Protein AF-A0A383CSC5-F1 (afdb_monomer_lite)

Foldseek 3Di:
DDDDDDDDDDPPPDPDPPPPPPPPPVPPCLDPDQVVDVVPPPPPPPDPFDADPVGHGDQFDWDFDDADALDNVVVDDPPDDDDDDPVRVVVSVPDDPCNACVVVVHDGDPPHDDRDIDGWDFPPPPDHGPDIDD

Organism: NCBI:txid408172

Structure (mmCIF, N/CA/C/O backbone):
data_AF-A0A383CSC5-F1
#
_entry.id   AF-A0A383CSC5-F1
#
loop_
_atom_site.group_PDB
_atom_site.id
_atom_site.type_symbol
_atom_site.label_atom_id
_atom_site.label_alt_id
_atom_site.label_comp_id
_atom_site.label_asym_id
_atom_site.label_entity_id
_atom_site.label_seq_id
_atom_site.pdbx_PDB_ins_code
_atom_site.Cartn_x
_atom_site.Cartn_y
_atom_site.Cartn_z
_atom_site.occupancy
_atom_site.B_iso_or_equiv
_atom_site.auth_seq_id
_atom_site.auth_comp_id
_atom_site.auth_asym_id
_atom_site.auth_atom_id
_atom_site.pdbx_PDB_model_num
ATOM 1 N N . MET A 1 1 ? 30.221 15.443 -83.575 1.00 38.25 1 MET A N 1
ATOM 2 C CA . MET A 1 1 ? 31.015 15.993 -82.455 1.00 38.25 1 MET A CA 1
ATOM 3 C C . MET A 1 1 ? 30.054 16.561 -81.416 1.00 38.25 1 MET A C 1
ATOM 5 O O . MET A 1 1 ? 29.367 17.522 -81.709 1.00 38.25 1 MET A O 1
ATOM 9 N N . LYS A 1 2 ? 29.955 15.849 -80.285 1.00 40.25 2 LYS A N 1
ATOM 10 C CA . LYS A 1 2 ? 29.448 16.191 -78.937 1.00 40.25 2 LYS A CA 1
ATOM 11 C C . LYS A 1 2 ? 28.420 17.334 -78.802 1.00 40.25 2 LYS A C 1
ATOM 13 O O . LYS A 1 2 ? 28.780 18.497 -78.669 1.00 40.25 2 LYS A O 1
ATOM 18 N N . THR A 1 3 ? 27.149 16.948 -78.714 1.00 39.19 3 THR A N 1
ATOM 19 C CA . THR A 1 3 ? 26.046 17.714 -78.118 1.00 39.19 3 THR A CA 1
ATOM 20 C C . THR A 1 3 ? 26.295 17.900 -76.614 1.00 39.19 3 THR A C 1
ATOM 22 O O . THR A 1 3 ? 26.386 16.920 -75.876 1.00 39.19 3 THR A O 1
ATOM 25 N N . LEU A 1 4 ? 26.426 19.148 -76.154 1.00 47.19 4 LEU A N 1
ATOM 26 C CA . LEU A 1 4 ? 26.447 19.497 -74.730 1.00 47.19 4 LEU A CA 1
ATOM 27 C C . LEU A 1 4 ? 25.003 19.574 -74.215 1.00 47.19 4 LEU A C 1
ATOM 29 O O . LEU A 1 4 ? 24.256 20.476 -74.587 1.00 47.19 4 LEU A O 1
ATOM 33 N N . LEU A 1 5 ? 24.619 18.636 -73.353 1.00 45.38 5 LEU A N 1
ATOM 34 C CA . LEU A 1 5 ? 23.411 18.729 -72.536 1.00 45.38 5 LEU A CA 1
ATOM 35 C C . LEU A 1 5 ? 23.754 19.481 -71.244 1.00 45.38 5 LEU A C 1
ATOM 37 O O . LEU A 1 5 ? 24.421 18.939 -70.364 1.00 45.38 5 LEU A O 1
ATOM 41 N N . CYS A 1 6 ? 23.302 20.730 -71.133 1.00 43.78 6 CYS A N 1
ATOM 42 C CA . CYS A 1 6 ? 23.275 21.461 -69.868 1.00 43.78 6 CYS A CA 1
ATOM 43 C C . CYS A 1 6 ? 22.152 20.895 -68.990 1.00 43.78 6 CYS A C 1
ATOM 45 O O . CYS A 1 6 ? 20.984 21.221 -69.189 1.00 43.78 6 CYS A O 1
ATOM 47 N N . PHE A 1 7 ? 22.494 20.059 -68.012 1.00 45.16 7 PHE A N 1
ATOM 48 C CA . PHE A 1 7 ? 21.591 19.739 -66.909 1.00 45.16 7 PHE A CA 1
ATOM 49 C C . PHE A 1 7 ? 21.763 20.797 -65.814 1.00 45.16 7 PHE A C 1
ATOM 51 O O . PHE A 1 7 ? 22.713 20.748 -65.037 1.00 45.16 7 PHE A O 1
ATOM 58 N N . SER A 1 8 ? 20.845 21.764 -65.752 1.00 46.84 8 SER A N 1
ATOM 59 C CA . SER A 1 8 ? 20.673 22.584 -64.549 1.00 46.84 8 SER A CA 1
ATOM 60 C C . SER A 1 8 ? 20.133 21.697 -63.431 1.00 46.84 8 SER A C 1
ATOM 62 O O . SER A 1 8 ? 19.005 21.211 -63.508 1.00 46.84 8 SER A O 1
ATOM 64 N N . ALA A 1 9 ? 20.932 21.484 -62.389 1.00 50.50 9 ALA A N 1
ATOM 65 C CA . ALA A 1 9 ? 20.475 20.857 -61.159 1.00 50.50 9 ALA A CA 1
ATOM 66 C C . ALA A 1 9 ? 19.574 21.844 -60.401 1.00 50.50 9 ALA A C 1
ATOM 68 O O . ALA A 1 9 ? 20.049 22.787 -59.770 1.00 50.50 9 ALA A O 1
ATOM 69 N N . VAL A 1 10 ? 18.259 21.641 -60.479 1.00 49.78 10 VAL A N 1
ATOM 70 C CA . VAL A 1 10 ? 17.303 22.305 -59.589 1.00 49.78 10 VAL A CA 1
ATOM 71 C C . VAL A 1 10 ? 17.404 21.612 -58.231 1.00 49.78 10 VAL A C 1
ATOM 73 O O . VAL A 1 10 ? 16.925 20.492 -58.063 1.00 49.78 10 VAL A O 1
ATOM 76 N N . ILE A 1 11 ? 18.054 22.255 -57.261 1.00 56.78 11 ILE A N 1
ATOM 77 C CA . ILE A 1 11 ? 18.030 21.804 -55.867 1.00 56.78 11 ILE A CA 1
ATOM 78 C C . ILE A 1 11 ? 16.676 22.222 -55.291 1.00 56.78 11 ILE A C 1
ATOM 80 O O . ILE A 1 11 ? 16.472 23.378 -54.924 1.00 56.78 11 ILE A O 1
ATOM 84 N N . LEU A 1 12 ? 15.732 21.282 -55.241 1.00 47.53 12 LEU A N 1
ATOM 85 C CA . LEU A 1 12 ? 14.499 21.451 -54.479 1.00 47.53 12 LEU A CA 1
ATOM 86 C C . LEU A 1 12 ? 14.854 21.375 -52.986 1.00 47.53 12 LEU A C 1
ATOM 88 O O . LEU A 1 12 ? 15.047 20.292 -52.436 1.00 47.53 12 LEU A O 1
ATOM 92 N N . VAL A 1 13 ? 14.948 22.527 -52.322 1.00 57.94 13 VAL A N 1
ATOM 93 C CA . VAL A 1 13 ? 14.954 22.587 -50.855 1.00 57.94 13 VAL A CA 1
ATOM 94 C C . VAL A 1 13 ? 13.520 22.330 -50.396 1.00 57.94 13 VAL A C 1
ATOM 96 O O . VAL A 1 13 ? 12.706 23.243 -50.273 1.00 57.94 13 VAL A O 1
ATOM 99 N N . GLY A 1 14 ? 13.179 21.053 -50.235 1.00 50.38 14 GLY A N 1
ATOM 100 C CA . GLY A 1 14 ? 11.906 20.636 -49.665 1.00 50.38 14 GLY A CA 1
ATOM 101 C C . GLY A 1 14 ? 11.879 20.945 -48.172 1.00 50.38 14 GLY A C 1
ATOM 102 O O . GLY A 1 14 ? 12.646 20.367 -47.406 1.00 50.38 14 GLY A O 1
ATOM 103 N N . ASN A 1 15 ? 10.981 21.838 -47.758 1.00 57.00 15 ASN A N 1
ATOM 104 C CA . ASN A 1 15 ? 10.563 21.956 -46.365 1.00 57.00 15 ASN A CA 1
ATOM 105 C C . ASN A 1 15 ? 9.767 20.693 -46.017 1.00 57.00 15 ASN A C 1
ATOM 107 O O . ASN A 1 15 ? 8.555 20.639 -46.215 1.00 57.00 15 ASN A O 1
ATOM 111 N N . PHE A 1 16 ? 10.454 19.655 -45.549 1.00 53.56 16 PHE A N 1
ATOM 112 C CA . PHE A 1 16 ? 9.792 18.545 -44.882 1.00 53.56 16 PHE A CA 1
ATOM 113 C C . PHE A 1 16 ? 9.435 19.023 -43.473 1.00 53.56 16 PHE A C 1
ATOM 115 O O . PHE A 1 16 ? 10.353 19.243 -42.678 1.00 53.56 16 PHE A O 1
ATOM 122 N N . PRO A 1 17 ? 8.149 19.219 -43.122 1.00 50.03 17 PRO A N 1
ATOM 123 C CA . PRO A 1 17 ? 7.792 19.289 -41.718 1.00 50.03 17 PRO A CA 1
ATOM 124 C C . PRO A 1 17 ? 8.282 17.996 -41.070 1.00 50.03 17 PRO A C 1
ATOM 126 O O . PRO A 1 17 ? 7.864 16.900 -41.446 1.00 50.03 17 PRO A O 1
ATOM 129 N N . LEU A 1 18 ? 9.211 18.136 -40.127 1.00 49.12 18 LEU A N 1
ATOM 130 C CA . LEU A 1 18 ? 9.611 17.068 -39.230 1.00 49.12 18 LEU A CA 1
ATOM 131 C C . LEU A 1 18 ? 8.369 16.740 -38.393 1.00 49.12 18 LEU A C 1
ATOM 133 O O . LEU A 1 18 ? 8.138 17.330 -37.340 1.00 49.12 18 LEU A O 1
ATOM 137 N N . GLN A 1 19 ? 7.502 15.866 -38.902 1.00 49.44 19 GLN A N 1
ATOM 138 C CA . GLN A 1 19 ? 6.464 15.279 -38.079 1.00 49.44 19 GLN A CA 1
ATOM 139 C C . GLN A 1 19 ? 7.197 14.412 -37.063 1.00 49.44 19 GLN A C 1
ATOM 141 O O . GLN A 1 19 ? 7.669 13.321 -37.378 1.00 49.44 19 GLN A O 1
ATOM 146 N N . ALA A 1 20 ? 7.337 14.935 -35.846 1.00 42.88 20 ALA A N 1
ATOM 147 C CA . ALA A 1 20 ? 7.564 14.110 -34.680 1.00 42.88 20 ALA A CA 1
ATOM 148 C C . ALA A 1 20 ? 6.361 13.168 -34.601 1.00 42.88 20 ALA A C 1
ATOM 150 O O . ALA A 1 20 ? 5.289 13.537 -34.126 1.00 42.88 20 ALA A O 1
ATOM 151 N N . GLN A 1 21 ? 6.506 11.982 -35.183 1.00 44.81 21 GLN A N 1
ATOM 152 C CA . GLN A 1 21 ? 5.529 10.929 -35.031 1.00 44.81 21 GLN A CA 1
ATOM 153 C C . GLN A 1 21 ? 5.672 10.463 -33.587 1.00 44.81 21 GLN A C 1
ATOM 155 O O . GLN A 1 21 ? 6.566 9.687 -33.248 1.00 44.81 21 GLN A O 1
ATOM 160 N N . GLU A 1 22 ? 4.838 11.023 -32.715 1.00 44.62 22 GLU A N 1
ATOM 161 C CA . GLU A 1 22 ? 4.632 10.486 -31.385 1.00 44.62 22 GLU A CA 1
ATOM 162 C C . GLU A 1 22 ? 4.126 9.064 -31.617 1.00 44.62 22 GLU A C 1
ATOM 164 O O . GLU A 1 22 ? 2.995 8.847 -32.058 1.00 44.62 22 GLU A O 1
ATOM 169 N N . ASN A 1 23 ? 5.015 8.086 -31.439 1.00 43.53 23 ASN A N 1
ATOM 170 C CA . ASN A 1 23 ? 4.651 6.685 -31.457 1.00 43.53 23 ASN A CA 1
ATOM 171 C C . ASN A 1 23 ? 3.854 6.446 -30.176 1.00 43.53 23 ASN A C 1
ATOM 173 O O . ASN A 1 23 ? 4.352 5.882 -29.202 1.00 43.53 23 ASN A O 1
ATOM 177 N N . SER A 1 24 ? 2.616 6.933 -30.170 1.00 46.75 24 SER A N 1
ATOM 178 C CA . SER A 1 24 ? 1.568 6.458 -29.297 1.00 46.75 24 SER A CA 1
ATOM 179 C C . SER A 1 24 ? 1.297 5.027 -29.741 1.00 46.75 24 SER A C 1
ATOM 181 O O . SER A 1 24 ? 0.319 4.710 -30.410 1.00 46.75 24 SER A O 1
ATOM 183 N N . LEU A 1 25 ? 2.207 4.124 -29.350 1.00 37.91 25 LEU A N 1
ATOM 184 C CA . LEU A 1 25 ? 1.793 2.790 -28.961 1.00 37.91 25 LEU A CA 1
ATOM 185 C C . LEU A 1 25 ? 0.521 3.024 -28.167 1.00 37.91 25 LEU A C 1
ATOM 187 O O . LEU A 1 25 ? 0.550 3.761 -27.177 1.00 37.91 25 LEU A O 1
ATOM 191 N N . SER A 1 26 ? -0.592 2.500 -28.669 1.00 42.31 26 SER A N 1
ATOM 192 C CA . SER A 1 26 ? -1.836 2.431 -27.932 1.00 42.31 26 SER A CA 1
ATOM 193 C C . SER A 1 26 ? -1.519 1.620 -26.687 1.00 42.31 26 SER A C 1
ATOM 195 O O . SER A 1 26 ? -1.647 0.396 -26.680 1.00 42.31 26 SER A O 1
ATOM 197 N N . LEU A 1 27 ? -0.990 2.289 -25.660 1.00 39.22 27 LEU A N 1
ATOM 198 C CA . LEU A 1 27 ? -0.903 1.746 -24.331 1.00 39.22 27 LEU A CA 1
ATOM 199 C C . LEU A 1 27 ? -2.352 1.373 -24.059 1.00 39.22 27 LEU A C 1
ATOM 201 O O . LEU A 1 27 ? -3.201 2.274 -24.117 1.00 39.22 27 LEU A O 1
ATOM 205 N N . PRO A 1 28 ? -2.673 0.077 -23.874 1.00 39.59 28 PRO A N 1
ATOM 206 C CA . PRO A 1 28 ? -4.008 -0.271 -23.431 1.00 39.59 28 PRO A CA 1
ATOM 207 C C . PRO A 1 28 ? -4.248 0.634 -22.241 1.00 39.59 28 PRO A C 1
ATOM 209 O O . PRO A 1 28 ? -3.346 0.768 -21.406 1.00 39.59 28 PRO A O 1
ATOM 212 N N . ALA A 1 29 ? -5.368 1.360 -22.256 1.00 40.91 29 ALA A N 1
ATOM 213 C CA . ALA A 1 29 ? -5.738 2.234 -21.165 1.00 40.91 29 ALA A CA 1
ATOM 214 C C . ALA A 1 29 ? -5.510 1.420 -19.892 1.00 40.91 29 ALA A C 1
ATOM 216 O O . ALA A 1 29 ? -6.253 0.478 -19.624 1.00 40.91 29 ALA A O 1
ATOM 217 N N . ARG A 1 30 ? -4.410 1.692 -19.170 1.00 44.88 30 ARG A N 1
ATOM 218 C CA . ARG A 1 30 ? -4.121 1.078 -17.874 1.00 44.88 30 ARG A CA 1
ATOM 219 C C . ARG A 1 30 ? -5.084 1.798 -16.951 1.00 44.88 30 ARG A C 1
ATOM 221 O O . ARG A 1 30 ? -4.741 2.770 -16.285 1.00 44.88 30 ARG A O 1
ATOM 228 N N . ALA A 1 31 ? -6.345 1.416 -17.113 1.00 36.88 31 ALA A N 1
ATOM 229 C CA . ALA A 1 31 ? -7.494 1.996 -16.489 1.00 36.88 31 ALA A CA 1
ATOM 230 C C . ALA A 1 31 ? -7.315 1.725 -15.006 1.00 36.88 31 ALA A C 1
ATOM 232 O O . ALA A 1 31 ? -7.277 0.575 -14.569 1.00 36.88 31 ALA A O 1
ATOM 233 N N . GLY A 1 32 ? -7.143 2.809 -14.253 1.00 38.81 32 GLY A N 1
ATOM 234 C CA . GLY A 1 32 ? -7.346 2.806 -12.819 1.00 38.81 32 GLY A CA 1
ATOM 235 C C . GLY A 1 32 ? -8.795 2.423 -12.558 1.00 38.81 32 GLY A C 1
ATOM 236 O O . GLY A 1 32 ? -9.677 3.275 -12.548 1.00 38.81 32 GLY A O 1
ATOM 237 N N . GLY A 1 33 ? -9.031 1.124 -12.421 1.00 34.53 33 GLY A N 1
ATOM 238 C CA . GLY A 1 33 ? -10.239 0.558 -11.853 1.00 34.53 33 GLY A CA 1
ATOM 239 C C . GLY A 1 33 ? -10.027 0.322 -10.362 1.00 34.53 33 GLY A C 1
ATOM 240 O O . GLY A 1 33 ? -8.942 -0.058 -9.920 1.00 34.53 33 GLY A O 1
ATOM 241 N N . THR A 1 34 ? -11.057 0.578 -9.569 1.00 37.66 34 THR A N 1
ATOM 242 C CA . THR A 1 34 ? -11.110 0.262 -8.141 1.00 37.66 34 THR A CA 1
ATOM 243 C C . THR A 1 34 ? -11.118 -1.259 -7.946 1.00 37.66 34 THR A C 1
ATOM 245 O O . THR A 1 34 ? -12.158 -1.892 -8.083 1.00 37.66 34 THR A O 1
ATOM 248 N N . LEU A 1 35 ? -9.966 -1.851 -7.618 1.00 47.00 35 LEU A N 1
ATOM 249 C CA . LEU A 1 35 ? -9.799 -3.307 -7.437 1.00 47.00 35 LEU A CA 1
ATOM 250 C C . LEU A 1 35 ? -10.329 -3.860 -6.102 1.00 47.00 35 LEU A C 1
ATOM 252 O O . LEU A 1 35 ? -10.150 -5.037 -5.807 1.00 47.00 35 LEU A O 1
ATOM 256 N N . SER A 1 36 ? -10.987 -3.046 -5.276 1.00 43.81 36 SER A N 1
ATOM 257 C CA . SER A 1 36 ? -11.771 -3.572 -4.150 1.00 43.81 36 SER A CA 1
ATOM 258 C C . SER A 1 36 ? -13.084 -4.223 -4.602 1.00 43.81 36 SER A C 1
ATOM 260 O O . SER A 1 36 ? -13.768 -4.825 -3.780 1.00 43.81 36 SER A O 1
ATOM 262 N N . ASP A 1 37 ? -13.432 -4.109 -5.888 1.00 38.94 37 ASP A N 1
ATOM 263 C CA . ASP A 1 37 ? -14.495 -4.891 -6.506 1.00 38.94 37 ASP A CA 1
ATOM 264 C C . ASP A 1 37 ? -13.880 -6.094 -7.253 1.00 38.94 37 ASP A C 1
ATOM 266 O O . ASP A 1 37 ? -13.164 -5.890 -8.239 1.00 38.94 37 ASP A O 1
ATOM 270 N N . PRO A 1 38 ? -14.136 -7.346 -6.828 1.00 44.41 38 PRO A N 1
ATOM 271 C CA . PRO A 1 38 ? -13.700 -8.536 -7.559 1.00 44.41 38 PRO A CA 1
ATOM 272 C C . PRO A 1 38 ? -14.287 -8.626 -8.981 1.00 44.41 38 PRO A C 1
ATOM 274 O O . PRO A 1 38 ? -13.832 -9.456 -9.763 1.00 44.41 38 PRO A O 1
ATOM 277 N N . ALA A 1 39 ? -15.260 -7.782 -9.346 1.00 40.72 39 ALA A N 1
ATOM 278 C CA . ALA A 1 39 ? -15.756 -7.653 -10.716 1.00 40.72 39 ALA A CA 1
ATOM 279 C C . ALA A 1 39 ? -14.823 -6.854 -11.644 1.00 40.72 39 ALA A C 1
ATOM 281 O O . ALA A 1 39 ? -14.970 -6.936 -12.862 1.00 40.72 39 ALA A O 1
ATOM 282 N N . VAL A 1 40 ? -13.842 -6.115 -11.110 1.00 45.25 40 VAL A N 1
ATOM 283 C CA . VAL A 1 40 ? -12.806 -5.439 -11.909 1.00 45.25 40 VAL A CA 1
ATOM 284 C C . VAL A 1 40 ? -11.543 -6.296 -11.929 1.00 45.25 40 VAL A C 1
ATOM 286 O O . VAL A 1 40 ? -10.435 -5.833 -11.689 1.00 45.25 40 VAL A O 1
ATOM 289 N N . VAL A 1 41 ? -11.677 -7.580 -12.252 1.00 46.72 41 VAL A N 1
ATOM 290 C CA . VAL A 1 41 ? -10.557 -8.268 -12.895 1.00 46.72 41 VAL A CA 1
ATOM 291 C C . VAL A 1 41 ? -10.465 -7.628 -14.270 1.00 46.72 41 VAL A C 1
ATOM 293 O O . VAL A 1 41 ? -11.258 -7.92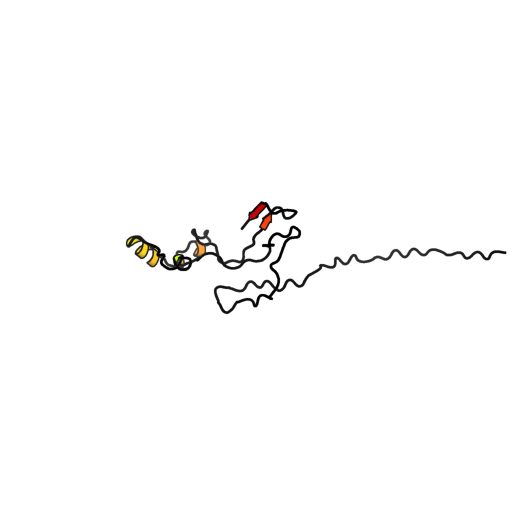3 -15.159 1.00 46.72 41 VAL A O 1
ATOM 296 N N . VAL A 1 42 ? -9.552 -6.667 -14.424 1.00 54.25 42 VAL A N 1
ATOM 297 C CA . VAL A 1 42 ? -9.114 -6.256 -15.759 1.00 54.25 42 VAL A CA 1
ATOM 298 C C . VAL A 1 42 ? -8.737 -7.556 -16.452 1.00 54.25 42 VAL A C 1
ATOM 300 O O . VAL A 1 42 ? -7.897 -8.282 -15.923 1.00 54.25 42 VAL A O 1
ATOM 303 N N . ASP A 1 43 ? -9.417 -7.881 -17.549 1.00 54.09 43 ASP A N 1
ATOM 304 C CA . ASP A 1 43 ? -9.129 -9.060 -18.358 1.00 54.09 43 ASP A CA 1
ATOM 305 C C . ASP A 1 43 ? -7.725 -8.848 -18.934 1.00 54.09 43 ASP A C 1
ATOM 307 O O . ASP A 1 43 ? -7.526 -8.185 -19.957 1.00 54.09 43 ASP A O 1
ATOM 311 N N . LEU A 1 44 ? -6.717 -9.219 -18.140 1.00 60.59 44 LEU A N 1
ATOM 312 C CA . LEU A 1 44 ? -5.328 -8.994 -18.478 1.00 60.59 44 LEU A CA 1
ATOM 313 C C . LEU A 1 44 ? -5.054 -9.924 -19.657 1.00 60.59 44 LEU A C 1
ATOM 315 O O . LEU A 1 44 ? -5.246 -11.133 -19.515 1.00 60.59 44 LEU A O 1
ATOM 319 N N . PRO A 1 45 ? -4.629 -9.393 -20.816 1.00 67.38 45 PRO A N 1
ATOM 320 C CA . PRO A 1 45 ? -4.281 -10.248 -21.934 1.00 67.38 45 PRO A CA 1
ATOM 321 C C . PRO A 1 45 ? -3.219 -11.245 -21.470 1.00 67.38 45 PRO A C 1
ATOM 323 O O . PRO A 1 45 ? -2.301 -10.861 -20.738 1.00 67.38 45 PRO A O 1
ATOM 326 N N . ASP A 1 46 ? -3.349 -12.504 -21.895 1.00 80.00 46 ASP A N 1
ATOM 327 C CA . ASP A 1 46 ? -2.350 -13.547 -21.652 1.00 80.00 46 ASP A CA 1
ATOM 328 C C . ASP A 1 46 ? -1.076 -13.209 -22.437 1.00 80.00 46 ASP A C 1
ATOM 330 O O . ASP A 1 46 ? -0.853 -13.618 -23.578 1.00 80.00 46 ASP A O 1
ATOM 334 N N . ALA A 1 47 ? -0.297 -12.310 -21.850 1.00 77.62 47 ALA A N 1
ATOM 335 C CA . ALA A 1 47 ? 0.888 -11.709 -22.412 1.00 77.62 47 ALA A CA 1
ATOM 336 C C . ALA A 1 47 ? 2.075 -12.010 -21.495 1.00 77.62 47 ALA A C 1
ATOM 338 O O . ALA A 1 47 ? 1.936 -12.040 -20.266 1.00 77.62 47 ALA A O 1
ATOM 339 N N . PRO A 1 48 ? 3.277 -12.196 -22.064 1.00 84.94 48 PRO A N 1
ATOM 340 C CA . PRO A 1 48 ? 4.467 -12.395 -21.259 1.00 84.94 48 PRO A CA 1
ATOM 341 C C . PRO A 1 48 ? 4.699 -11.189 -20.342 1.00 84.94 48 PRO A C 1
ATOM 343 O O . PRO A 1 48 ? 4.476 -10.040 -20.729 1.00 84.94 48 PRO A O 1
ATOM 346 N N . THR A 1 49 ? 5.196 -11.450 -19.130 1.00 85.12 49 THR A N 1
ATOM 347 C CA . THR A 1 49 ? 5.550 -10.396 -18.172 1.00 85.12 49 THR A CA 1
ATOM 348 C C . THR A 1 49 ? 6.468 -9.359 -18.830 1.00 85.12 49 THR A C 1
ATOM 350 O O . THR A 1 49 ? 7.516 -9.753 -19.356 1.00 85.12 49 THR A O 1
ATOM 353 N N . PRO A 1 50 ? 6.143 -8.054 -18.764 1.00 86.44 50 PRO A N 1
ATOM 354 C CA . PRO A 1 50 ? 7.001 -6.999 -19.289 1.00 86.44 50 PRO A CA 1
ATOM 355 C C . PRO A 1 50 ? 8.426 -7.076 -18.727 1.00 86.44 50 PRO A C 1
ATOM 357 O O . PRO A 1 50 ? 8.637 -7.299 -17.529 1.00 86.44 50 PRO A O 1
ATOM 360 N N . ARG A 1 51 ? 9.422 -6.907 -19.601 1.00 87.31 51 ARG A N 1
ATOM 361 C CA . ARG A 1 51 ? 10.848 -6.928 -19.252 1.00 87.31 51 ARG A CA 1
ATOM 362 C C . ARG A 1 51 ? 11.547 -5.681 -19.778 1.00 87.31 51 ARG A C 1
ATOM 364 O O . ARG A 1 51 ? 11.258 -5.215 -20.878 1.00 87.31 51 ARG A O 1
ATOM 371 N N . LEU A 1 52 ? 12.527 -5.202 -19.019 1.00 84.12 52 LEU A N 1
ATOM 372 C CA . LEU A 1 52 ? 13.476 -4.185 -19.462 1.00 84.12 52 LEU A CA 1
ATOM 373 C C . LEU A 1 52 ? 14.459 -4.774 -20.489 1.00 84.12 52 LEU A C 1
ATOM 375 O O . LEU A 1 52 ? 14.618 -5.990 -20.602 1.00 84.12 52 LEU A O 1
ATOM 379 N N . ARG A 1 53 ? 15.197 -3.907 -21.197 1.00 85.25 53 ARG A N 1
ATOM 380 C CA . ARG A 1 53 ? 16.225 -4.312 -22.185 1.00 85.25 53 ARG A CA 1
ATOM 381 C C . ARG A 1 53 ? 17.296 -5.254 -21.625 1.00 85.25 53 ARG A C 1
ATOM 383 O O . ARG A 1 53 ? 17.851 -6.059 -22.361 1.00 85.25 53 ARG A O 1
ATOM 390 N N . ASN A 1 54 ? 17.5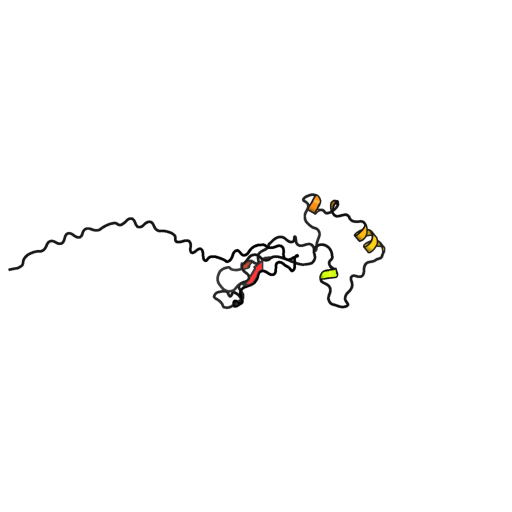88 -5.149 -20.334 1.00 84.12 54 ASN A N 1
ATOM 391 C CA . ASN A 1 54 ? 18.553 -5.996 -19.629 1.00 84.12 54 ASN A CA 1
ATOM 392 C C . ASN A 1 54 ? 17.959 -7.356 -19.181 1.00 84.12 54 ASN A C 1
ATOM 394 O O . ASN A 1 54 ? 18.635 -8.121 -18.499 1.00 84.12 54 ASN A O 1
ATOM 398 N N . GLY A 1 55 ? 16.696 -7.640 -19.516 1.00 87.94 55 GLY A N 1
ATOM 399 C CA . GLY A 1 55 ? 15.988 -8.875 -19.183 1.00 87.94 55 GLY A CA 1
ATOM 400 C C . GLY A 1 55 ? 15.343 -8.917 -17.794 1.00 87.94 55 GLY A C 1
ATOM 401 O O . GLY A 1 55 ? 14.641 -9.888 -17.494 1.00 87.94 55 GLY A O 1
ATOM 402 N N . THR A 1 56 ? 15.523 -7.904 -16.938 1.00 86.56 56 THR A N 1
ATOM 403 C CA . THR A 1 56 ? 14.856 -7.856 -15.624 1.00 86.56 56 THR A CA 1
ATOM 404 C C . THR A 1 56 ? 13.376 -7.495 -15.767 1.00 86.56 56 THR A C 1
ATOM 406 O O . TH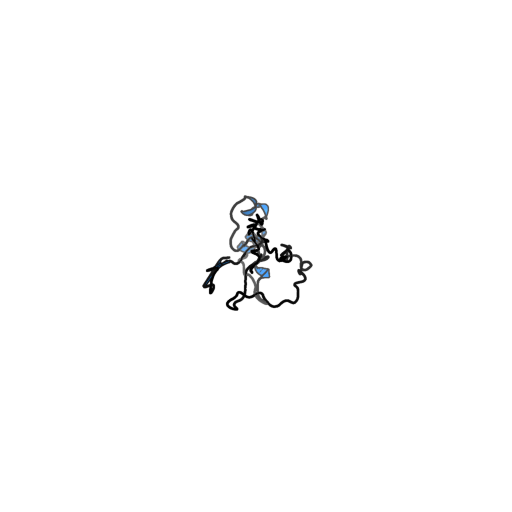R A 1 56 ? 13.006 -6.872 -16.763 1.00 86.56 56 THR A O 1
ATOM 409 N N . PRO A 1 57 ? 12.514 -7.842 -14.794 1.00 88.62 57 PRO A N 1
ATOM 410 C CA . PRO A 1 57 ? 11.128 -7.379 -14.776 1.00 88.62 57 PRO A CA 1
ATOM 411 C C . PRO A 1 57 ? 11.019 -5.856 -14.916 1.00 88.62 57 PRO A C 1
ATOM 413 O O . PRO A 1 57 ? 11.769 -5.114 -14.271 1.00 88.62 57 PRO A O 1
ATOM 416 N N . ASP A 1 58 ? 10.099 -5.418 -15.770 1.00 87.31 58 ASP A N 1
ATOM 417 C CA . ASP A 1 58 ? 9.697 -4.020 -15.888 1.00 87.31 58 ASP A CA 1
ATOM 418 C C . ASP A 1 58 ? 8.499 -3.776 -14.962 1.00 87.31 58 ASP A C 1
ATOM 420 O O . ASP A 1 58 ? 7.413 -4.323 -15.159 1.00 87.31 58 ASP A O 1
ATOM 424 N N . LEU A 1 59 ? 8.733 -2.990 -13.915 1.00 87.88 59 LEU A N 1
ATOM 425 C CA . LEU A 1 59 ? 7.746 -2.615 -12.903 1.00 87.88 59 LEU A CA 1
ATOM 426 C C . LEU A 1 59 ? 7.095 -1.263 -13.215 1.00 87.88 59 LEU A C 1
ATOM 428 O O . LEU A 1 59 ? 6.333 -0.739 -12.398 1.00 87.88 59 LEU A O 1
ATOM 432 N N . SER A 1 60 ? 7.383 -0.682 -14.381 1.00 82.88 60 SER A N 1
ATOM 433 C CA . SER A 1 60 ? 6.748 0.548 -14.821 1.00 82.88 60 SER A CA 1
ATOM 434 C C . SER A 1 60 ? 5.246 0.354 -15.026 1.00 82.88 60 SER A C 1
ATOM 436 O O . SER A 1 60 ? 4.741 -0.697 -15.444 1.00 82.88 60 SER A O 1
ATOM 438 N N . GLY A 1 61 ? 4.497 1.409 -14.725 1.00 80.88 61 GLY A N 1
ATOM 439 C CA . GLY A 1 61 ? 3.048 1.392 -14.810 1.00 80.88 61 GLY A CA 1
ATOM 440 C C . GLY A 1 61 ? 2.382 2.046 -13.625 1.00 80.88 61 GLY A C 1
ATOM 441 O O . GLY A 1 61 ? 3.034 2.524 -12.700 1.00 80.88 61 GLY A O 1
ATOM 442 N N . LEU A 1 62 ? 1.057 2.066 -13.704 1.00 81.69 62 LEU A N 1
ATOM 443 C CA . LEU A 1 62 ? 0.196 2.455 -12.608 1.00 81.69 62 LEU A CA 1
ATOM 444 C C . LEU A 1 62 ? -0.142 1.206 -11.797 1.00 81.69 62 LEU A C 1
ATOM 446 O O . LEU A 1 62 ? -0.703 0.255 -12.342 1.00 81.69 62 LEU A O 1
ATOM 450 N N . TRP A 1 63 ? 0.216 1.222 -10.524 1.00 78.31 63 TRP A N 1
ATOM 451 C CA . TRP A 1 63 ? -0.122 0.186 -9.563 1.00 78.31 63 TRP A CA 1
ATOM 452 C C . TRP A 1 63 ? -1.331 0.638 -8.756 1.00 78.31 63 TRP A C 1
ATOM 454 O O . TRP A 1 63 ? -1.456 1.809 -8.405 1.00 78.31 63 TRP A O 1
ATOM 464 N N . MET A 1 64 ? -2.234 -0.301 -8.502 1.00 70.88 64 MET A N 1
ATOM 465 C CA . MET A 1 64 ? -3.465 -0.096 -7.747 1.00 70.88 64 MET A CA 1
ATOM 466 C C . MET A 1 64 ? -3.516 -1.121 -6.621 1.00 70.88 64 MET A C 1
ATOM 468 O O . MET A 1 64 ? -3.116 -2.268 -6.811 1.00 70.88 64 MET A O 1
ATOM 472 N N . GLY A 1 65 ? -4.043 -0.719 -5.468 1.00 68.06 65 GLY A N 1
ATOM 473 C CA . GLY A 1 65 ? -4.083 -1.562 -4.276 1.00 68.06 65 GLY A CA 1
ATOM 474 C C . GLY A 1 65 ? -2.881 -1.356 -3.353 1.00 68.06 65 GLY A C 1
ATOM 475 O O . GLY A 1 65 ? -1.988 -0.551 -3.615 1.00 68.06 65 GLY A O 1
ATOM 476 N N . GLY A 1 66 ? -2.900 -2.059 -2.226 1.00 67.75 66 GLY A N 1
ATOM 477 C CA . GLY A 1 66 ? -1.942 -1.908 -1.138 1.00 67.75 66 GLY A CA 1
ATOM 478 C C . GLY A 1 66 ? -2.347 -2.760 0.061 1.00 67.75 66 GLY A C 1
ATOM 479 O O . GLY A 1 66 ? -3.219 -3.623 -0.047 1.00 67.75 66 GLY A O 1
ATOM 480 N N . GLY A 1 67 ? -1.709 -2.516 1.205 1.00 66.44 67 GLY A N 1
ATOM 481 C CA . GLY A 1 67 ? -2.085 -3.161 2.460 1.00 66.44 67 GLY A CA 1
ATOM 482 C C . GLY A 1 67 ? -3.476 -2.733 2.954 1.00 66.44 67 GLY A C 1
ATOM 483 O O . GLY A 1 67 ? -4.024 -1.728 2.494 1.00 66.44 67 GLY A O 1
ATOM 484 N N . PRO A 1 68 ? -4.061 -3.477 3.905 1.00 67.81 68 PRO A N 1
ATOM 485 C CA . PRO A 1 68 ? -5.349 -3.131 4.496 1.00 67.81 68 PRO A CA 1
ATOM 486 C C . PRO A 1 68 ? -5.337 -1.725 5.115 1.00 67.81 68 PRO A C 1
ATOM 488 O O . PRO A 1 68 ? -4.488 -1.405 5.945 1.00 67.81 68 PRO A O 1
ATOM 491 N N . THR A 1 69 ? -6.305 -0.887 4.737 1.00 67.06 69 THR A N 1
ATOM 492 C CA . THR A 1 69 ? -6.401 0.511 5.199 1.00 67.06 69 THR A CA 1
ATOM 493 C C . THR A 1 69 ? -7.319 0.706 6.401 1.00 67.06 69 THR A C 1
ATOM 495 O O . THR A 1 69 ? -7.180 1.694 7.112 1.00 67.06 69 THR A O 1
ATOM 498 N N . ARG A 1 70 ? -8.265 -0.207 6.647 1.00 71.38 70 ARG A N 1
ATOM 499 C CA . ARG A 1 70 ? -9.235 -0.087 7.754 1.00 71.38 70 ARG A CA 1
ATOM 500 C C . ARG A 1 70 ? -9.097 -1.207 8.771 1.00 71.38 70 ARG A C 1
ATOM 502 O O . ARG A 1 70 ? -9.043 -0.936 9.963 1.00 71.38 70 ARG A O 1
ATOM 509 N N . ASP A 1 71 ? -9.023 -2.444 8.288 1.00 79.38 71 ASP A N 1
ATOM 510 C CA . ASP A 1 71 ? -8.890 -3.630 9.125 1.00 79.38 71 ASP A CA 1
ATOM 511 C C . ASP A 1 71 ? -7.661 -4.436 8.710 1.00 79.38 71 ASP A C 1
ATOM 513 O O . ASP A 1 71 ? -7.658 -5.120 7.685 1.00 79.38 71 ASP A O 1
ATOM 517 N N . ILE A 1 72 ? -6.608 -4.344 9.521 1.00 81.50 72 ILE A N 1
ATOM 518 C CA . ILE A 1 72 ? -5.359 -5.070 9.289 1.00 81.50 72 ILE A CA 1
ATOM 519 C C . ILE A 1 72 ? -5.517 -6.591 9.441 1.00 81.50 72 ILE A C 1
ATOM 521 O O . ILE A 1 72 ? -4.653 -7.327 8.965 1.00 81.50 72 ILE A O 1
ATOM 525 N N . ALA A 1 73 ? -6.624 -7.077 10.020 1.00 84.88 73 ALA A N 1
ATOM 526 C CA . ALA A 1 73 ? -6.910 -8.506 10.140 1.00 84.88 73 ALA A CA 1
ATOM 527 C C . ALA A 1 73 ? -7.036 -9.196 8.775 1.00 84.88 73 ALA A C 1
ATOM 529 O O . ALA A 1 73 ? -6.741 -10.381 8.655 1.00 84.88 73 ALA A O 1
ATOM 530 N N . VAL A 1 74 ? -7.419 -8.448 7.735 1.00 82.19 74 VAL A N 1
ATOM 531 C CA . VAL A 1 74 ? -7.548 -8.953 6.358 1.00 82.19 74 VAL A CA 1
ATOM 532 C C . VAL A 1 74 ? -6.208 -9.449 5.799 1.00 82.19 74 VAL A C 1
ATOM 534 O O . VAL A 1 74 ? -6.189 -10.305 4.921 1.00 82.19 74 VAL A O 1
ATOM 537 N N . GLY A 1 75 ? -5.086 -8.925 6.301 1.00 80.06 75 GLY A N 1
ATOM 538 C CA . GLY A 1 75 ? -3.744 -9.330 5.877 1.00 80.06 75 GLY A CA 1
ATOM 539 C C . GLY A 1 75 ? -3.139 -10.487 6.674 1.00 80.06 75 GLY A C 1
ATOM 540 O O . GLY A 1 75 ? -1.997 -10.851 6.405 1.00 80.06 75 GLY A O 1
ATOM 541 N N . LEU A 1 76 ? -3.847 -11.031 7.668 1.00 84.94 76 LEU A N 1
ATOM 542 C CA . LEU A 1 76 ? -3.323 -12.096 8.524 1.00 84.94 76 LEU A CA 1
ATOM 543 C C . LEU A 1 76 ? -3.279 -13.437 7.792 1.00 84.94 76 LEU A C 1
ATOM 545 O O . LEU A 1 76 ? -4.176 -13.769 7.011 1.00 84.94 76 LEU A O 1
ATOM 549 N N . MET A 1 77 ? -2.261 -14.244 8.090 1.00 89.62 77 MET A N 1
ATOM 550 C CA . MET A 1 77 ? -2.231 -15.621 7.607 1.00 89.62 77 MET A CA 1
ATOM 551 C C . MET A 1 77 ? -3.329 -16.454 8.288 1.00 89.62 77 MET A C 1
ATOM 553 O O . MET A 1 77 ? -3.753 -16.143 9.406 1.00 89.62 77 MET A O 1
ATOM 557 N N . PRO A 1 78 ? -3.791 -17.551 7.660 1.00 91.44 78 PRO A N 1
ATOM 558 C CA . PRO A 1 78 ? -4.751 -18.447 8.290 1.00 91.44 78 PRO A CA 1
ATOM 559 C C . PRO A 1 78 ? -4.272 -18.915 9.673 1.00 91.44 78 PRO A C 1
ATOM 561 O O . PRO A 1 78 ? -3.194 -19.490 9.806 1.00 91.44 78 PRO A O 1
ATOM 564 N N . GLY A 1 79 ? -5.091 -18.679 10.700 1.00 91.62 79 GLY A N 1
ATOM 565 C CA . GLY A 1 79 ? -4.786 -19.037 12.091 1.00 91.62 79 GLY A CA 1
ATOM 566 C C . GLY A 1 79 ? -4.118 -17.931 12.915 1.00 91.62 79 GLY A C 1
ATOM 567 O O . GLY A 1 79 ? -4.032 -18.064 14.136 1.00 91.62 79 GLY A O 1
ATOM 568 N N . GLU A 1 80 ? -3.700 -16.827 12.298 1.00 93.12 80 GLU A N 1
ATOM 569 C CA . GLU A 1 80 ? -3.215 -15.655 13.024 1.00 93.12 80 GLU A CA 1
ATOM 570 C C . GLU A 1 80 ? -4.372 -14.778 13.516 1.00 93.12 80 GLU A C 1
ATOM 572 O O . GLU A 1 80 ? -5.464 -14.742 12.947 1.00 93.12 80 GLU A O 1
ATOM 577 N N . ARG A 1 81 ? -4.131 -14.057 14.615 1.00 90.69 81 ARG A N 1
ATOM 578 C CA . ARG A 1 81 ? -5.105 -13.145 15.221 1.00 90.69 81 ARG A CA 1
ATOM 579 C C . ARG A 1 81 ? -4.412 -11.910 15.767 1.00 90.69 81 ARG A C 1
ATOM 581 O O . ARG A 1 81 ? -3.351 -12.010 16.381 1.00 90.69 81 ARG A O 1
ATOM 588 N N . ILE A 1 82 ? -5.059 -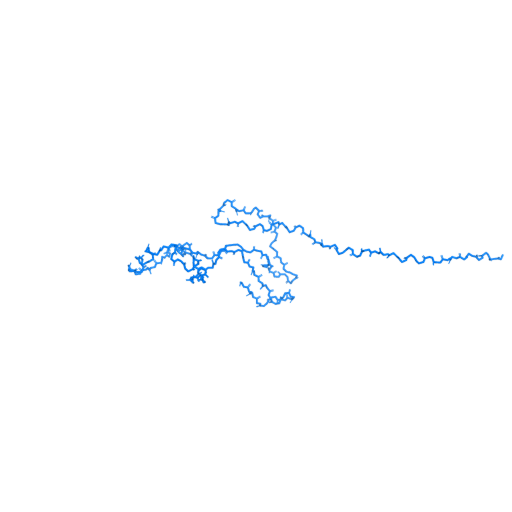10.759 15.626 1.00 89.44 82 ILE A N 1
ATOM 589 C CA . ILE A 1 82 ? -4.649 -9.553 16.346 1.00 89.44 82 ILE A CA 1
ATOM 590 C C . ILE A 1 82 ? -5.118 -9.695 17.791 1.00 89.44 82 ILE A C 1
ATOM 592 O O . ILE A 1 82 ? -6.303 -9.898 18.063 1.00 89.44 82 ILE A O 1
ATOM 596 N N . ILE A 1 83 ? -4.175 -9.620 18.724 1.00 92.06 83 ILE A N 1
ATOM 597 C CA . ILE A 1 83 ? -4.459 -9.663 20.155 1.00 92.06 83 ILE A CA 1
ATOM 598 C C . ILE A 1 83 ? -4.434 -8.226 20.662 1.00 92.06 83 ILE A C 1
ATOM 600 O O . ILE A 1 83 ? -3.371 -7.620 20.775 1.00 92.06 83 ILE A O 1
ATOM 604 N N . LEU A 1 84 ? -5.616 -7.682 20.944 1.00 92.12 84 LEU A N 1
ATOM 605 C CA . LEU A 1 84 ? -5.769 -6.384 21.591 1.00 92.12 84 LEU A CA 1
ATOM 606 C C . LEU A 1 84 ? -6.046 -6.577 23.079 1.00 92.12 84 LEU A C 1
ATOM 608 O O . LEU A 1 84 ? -6.718 -7.528 23.481 1.00 92.12 84 LEU A O 1
ATOM 612 N N . LEU A 1 85 ? -5.558 -5.639 23.887 1.00 96.88 85 LEU A N 1
ATOM 613 C CA . LEU A 1 85 ? -6.051 -5.476 25.250 1.00 96.88 85 LEU A CA 1
ATOM 614 C C . LEU A 1 85 ? -7.537 -5.063 25.205 1.00 96.88 85 LEU A C 1
ATOM 616 O O . LEU A 1 85 ? -7.927 -4.355 24.267 1.00 96.88 85 LEU A O 1
ATOM 620 N N . PRO A 1 86 ? -8.368 -5.448 26.190 1.00 96.06 86 PRO A N 1
ATOM 621 C CA . PRO A 1 86 ? -9.793 -5.104 26.198 1.00 96.06 86 PRO A CA 1
ATOM 622 C C . PRO A 1 86 ? -10.057 -3.598 26.047 1.00 96.06 86 PRO A C 1
ATOM 624 O O . PRO A 1 86 ? -10.930 -3.178 25.287 1.00 96.06 86 PRO A O 1
ATOM 627 N N . GLU A 1 87 ? -9.263 -2.761 26.711 1.00 96.75 87 GLU A N 1
ATOM 628 C CA . GLU A 1 87 ? -9.333 -1.304 26.613 1.00 96.75 87 GLU A CA 1
ATOM 629 C C . GLU A 1 87 ? -8.951 -0.774 25.226 1.00 96.75 87 GLU A C 1
ATOM 631 O O . GLU A 1 87 ? -9.553 0.190 24.752 1.00 96.75 87 GLU A O 1
ATOM 636 N N . ALA A 1 88 ? -8.012 -1.425 24.536 1.00 94.44 88 ALA A N 1
ATOM 637 C CA . ALA A 1 88 ? -7.616 -1.055 23.181 1.00 94.44 88 ALA A CA 1
ATOM 638 C C . ALA A 1 88 ? -8.709 -1.417 22.166 1.00 94.44 88 ALA A C 1
ATOM 640 O O . ALA A 1 88 ? -8.987 -0.636 21.256 1.00 94.44 88 ALA A O 1
ATOM 641 N N . GLU A 1 89 ? -9.376 -2.560 22.344 1.00 93.19 89 GLU A N 1
ATOM 642 C CA . GLU A 1 89 ? -10.511 -2.958 21.508 1.00 93.19 89 GLU A CA 1
ATOM 643 C C . GLU A 1 89 ? -11.697 -1.997 21.678 1.00 93.19 89 GLU A C 1
ATOM 645 O O . GLU A 1 89 ? -12.291 -1.562 20.688 1.00 93.19 89 GLU A O 1
ATOM 650 N N . MET A 1 90 ? -12.016 -1.607 22.917 1.00 95.44 90 MET A N 1
ATOM 651 C CA . MET A 1 90 ? -13.035 -0.584 23.180 1.00 95.44 90 MET A CA 1
ATOM 652 C C . MET A 1 90 ? -12.663 0.758 22.549 1.00 95.44 90 MET A C 1
ATOM 654 O O . MET A 1 90 ? -13.501 1.379 21.890 1.00 95.44 90 MET A O 1
ATOM 658 N N . LEU A 1 91 ? -11.408 1.192 22.706 1.00 93.81 91 LEU A N 1
ATOM 659 C CA . LEU A 1 91 ? -10.922 2.430 22.105 1.00 93.81 91 LEU A CA 1
ATOM 660 C C . LEU A 1 91 ? -11.081 2.397 20.585 1.00 93.81 91 LEU A C 1
ATOM 662 O O . LEU A 1 91 ? -11.651 3.330 20.025 1.00 93.81 91 LEU A O 1
ATOM 666 N N . MET A 1 92 ? -10.643 1.321 19.928 1.00 89.44 92 MET A N 1
ATOM 667 C CA . MET A 1 92 ? -10.767 1.144 18.480 1.00 89.44 92 MET A CA 1
ATOM 668 C C . MET A 1 92 ? -12.229 1.221 18.018 1.00 89.44 92 MET A C 1
ATOM 670 O O . MET A 1 92 ? -12.529 1.972 17.094 1.00 89.44 92 MET A O 1
ATOM 674 N N . LYS A 1 93 ? -13.152 0.532 18.705 1.00 90.62 93 LYS A N 1
ATOM 675 C CA . LYS A 1 93 ? -14.598 0.556 18.400 1.00 90.62 93 LYS A CA 1
ATOM 676 C C . LYS A 1 93 ? -15.237 1.934 18.584 1.00 90.62 93 LYS A C 1
ATOM 678 O O . LYS A 1 93 ? -16.220 2.240 17.918 1.00 90.62 93 LYS A O 1
ATOM 683 N N . SER A 1 94 ? -14.701 2.755 19.486 1.00 94.00 94 SER A N 1
ATOM 684 C CA . SER A 1 94 ? -15.213 4.108 19.741 1.00 94.00 94 SER A CA 1
ATOM 685 C C . SER A 1 94 ? -14.760 5.161 18.723 1.00 94.00 94 SER A C 1
ATOM 687 O O . SER A 1 94 ? -15.338 6.247 18.688 1.00 94.00 94 SER A O 1
ATOM 689 N N . ARG A 1 95 ? -13.737 4.882 17.898 1.00 90.69 95 ARG A N 1
ATOM 690 C CA . ARG A 1 95 ? -13.252 5.835 16.889 1.00 90.69 95 ARG A CA 1
ATOM 691 C C . ARG A 1 95 ? -14.191 5.868 15.689 1.00 90.69 95 ARG A C 1
ATOM 693 O O . ARG A 1 95 ? -14.558 4.834 15.140 1.00 90.69 95 ARG A O 1
ATOM 700 N N . LEU A 1 96 ? -14.552 7.073 15.259 1.00 89.56 96 LEU A N 1
ATOM 701 C CA . LEU A 1 96 ? -15.433 7.293 14.117 1.00 89.56 96 LEU A CA 1
ATOM 702 C C . LEU A 1 96 ? -14.627 7.800 12.924 1.00 89.56 96 LEU A C 1
ATOM 704 O O . LEU A 1 96 ? -13.649 8.522 13.088 1.00 89.56 96 LEU A O 1
ATOM 708 N N . SER A 1 97 ? -15.078 7.498 11.703 1.00 85.06 97 SER A N 1
ATOM 709 C CA . SER A 1 97 ? -14.389 7.953 10.483 1.00 85.06 97 SER A CA 1
ATOM 710 C C . SER A 1 97 ? -14.330 9.478 10.334 1.00 85.06 97 SER A C 1
ATOM 712 O O . SER A 1 97 ? -13.453 9.979 9.647 1.00 85.06 97 SER A O 1
ATOM 714 N N . LYS A 1 98 ? -15.224 10.229 10.993 1.00 89.00 98 LYS A N 1
ATOM 715 C CA . LYS A 1 98 ? -15.162 11.701 11.024 1.00 89.00 98 LYS A CA 1
ATOM 716 C C . LYS A 1 98 ? -13.978 12.244 11.836 1.00 89.00 98 LYS A C 1
ATOM 718 O O . LYS A 1 98 ? -13.595 13.388 11.642 1.00 89.00 98 LYS A O 1
ATOM 723 N N . ASP A 1 99 ? -13.453 11.441 12.763 1.00 88.94 99 ASP A N 1
ATOM 724 C CA . ASP A 1 99 ? -12.337 11.808 13.642 1.00 88.94 99 ASP A CA 1
ATOM 725 C C . ASP A 1 99 ? -10.987 11.376 13.043 1.00 88.94 99 ASP A C 1
ATOM 727 O O . ASP A 1 99 ? -9.946 11.457 13.694 1.00 88.94 99 ASP A O 1
ATOM 731 N N . ASP A 1 100 ? -11.007 10.883 11.806 1.00 86.38 100 ASP A N 1
ATOM 732 C CA . ASP A 1 100 ? -9.819 10.530 11.055 1.00 86.38 100 ASP A CA 1
ATOM 733 C C . ASP A 1 100 ? -9.024 11.793 10.675 1.00 86.38 100 ASP A C 1
ATOM 735 O O . ASP A 1 100 ? -9.619 12.737 10.147 1.00 86.38 100 ASP A O 1
ATOM 739 N N . PRO A 1 101 ? -7.693 11.834 10.875 1.00 87.38 101 PRO A N 1
ATOM 740 C CA . PRO A 1 101 ? -6.861 12.938 10.400 1.00 87.38 101 PRO A CA 1
ATOM 741 C C . PRO A 1 101 ? -7.076 13.274 8.914 1.00 87.38 101 PRO A C 1
ATOM 743 O O . PRO A 1 101 ? -7.104 14.453 8.554 1.00 87.38 101 PRO A O 1
ATOM 746 N N . GLU A 1 102 ? -7.324 12.272 8.063 1.00 83.88 102 GLU A N 1
ATOM 747 C CA . GLU A 1 102 ? -7.601 12.477 6.634 1.00 83.88 102 GLU A CA 1
ATOM 748 C C . GLU A 1 102 ? -8.878 13.294 6.403 1.00 83.88 102 GLU A C 1
ATOM 750 O O . GLU A 1 102 ? -8.933 14.095 5.471 1.00 83.88 102 GLU A O 1
ATOM 755 N N . ALA A 1 103 ? -9.881 13.168 7.281 1.00 87.50 103 ALA A N 1
ATOM 756 C CA . ALA A 1 103 ? -11.108 13.963 7.213 1.00 87.50 103 ALA A CA 1
ATOM 757 C C . ALA A 1 103 ? -10.869 15.454 7.523 1.00 87.50 103 ALA A C 1
ATOM 759 O O . ALA A 1 103 ? -11.727 16.287 7.240 1.00 87.50 103 ALA A O 1
ATOM 760 N N . SER A 1 104 ? -9.704 15.794 8.083 1.00 90.31 104 SER A N 1
ATOM 761 C CA . SER A 1 104 ? -9.271 17.162 8.395 1.00 90.31 104 SER A CA 1
ATOM 762 C C . SER A 1 104 ? -8.078 17.621 7.547 1.00 90.31 104 SER A C 1
ATOM 764 O O . SER A 1 104 ? -7.361 18.536 7.948 1.00 90.31 104 SER A O 1
ATOM 766 N N . CYS A 1 105 ? -7.837 16.994 6.390 1.00 88.06 105 CYS A N 1
ATOM 767 C CA . CYS A 1 105 ? -6.695 17.287 5.512 1.00 88.06 105 CYS A CA 1
ATOM 768 C C . CYS A 1 105 ? -5.319 17.119 6.190 1.00 88.06 105 CYS A C 1
ATOM 770 O O . CYS A 1 105 ? -4.337 17.732 5.766 1.00 88.06 105 CYS A O 1
ATOM 772 N N . LEU A 1 106 ? -5.232 16.303 7.244 1.00 88.75 106 LEU A N 1
ATOM 773 C CA . LEU A 1 106 ? -3.975 15.943 7.894 1.00 88.75 106 LEU A CA 1
ATOM 774 C C . LEU A 1 106 ? -3.435 14.623 7.320 1.00 88.75 106 LEU A C 1
ATOM 776 O O . LEU A 1 106 ? -4.206 13.837 6.762 1.00 88.75 106 LEU A O 1
ATOM 780 N N . PRO A 1 107 ? -2.118 14.357 7.447 1.00 81.62 107 PRO A N 1
ATOM 781 C CA . PRO A 1 107 ? -1.533 13.108 6.975 1.00 81.62 107 PRO A CA 1
ATOM 782 C C . PRO A 1 107 ? -2.228 11.879 7.565 1.00 81.62 107 PRO A C 1
ATOM 784 O O . PRO A 1 107 ? -2.627 11.870 8.732 1.00 81.62 107 PRO A O 1
ATOM 787 N N . THR A 1 108 ? -2.326 10.824 6.759 1.00 78.06 108 THR A N 1
ATOM 788 C CA . THR A 1 108 ? -2.902 9.551 7.190 1.00 78.06 108 THR A CA 1
ATOM 789 C C . THR A 1 108 ? -2.091 8.921 8.324 1.00 78.06 108 THR A C 1
ATOM 791 O O . THR A 1 108 ? -0.868 9.063 8.403 1.00 78.06 108 THR A O 1
ATOM 794 N N . GLY A 1 109 ? -2.776 8.206 9.215 1.00 74.44 109 GLY A N 1
ATOM 795 C CA . GLY A 1 109 ? -2.118 7.454 10.284 1.00 74.44 109 GLY A CA 1
ATOM 796 C C . GLY A 1 109 ? -1.446 6.185 9.752 1.00 74.44 109 GLY A C 1
ATOM 797 O O . GLY A 1 109 ? -2.050 5.451 8.973 1.00 74.44 109 GLY A O 1
ATOM 798 N N . VAL A 1 110 ? -0.227 5.885 10.210 1.00 71.00 110 VAL A N 1
ATOM 799 C CA . VAL A 1 110 ? 0.473 4.613 9.931 1.00 71.00 110 VAL A CA 1
ATOM 800 C C . VAL A 1 110 ? -0.354 3.442 10.499 1.00 71.00 110 VAL A C 1
ATOM 802 O O . VAL A 1 110 ? -0.860 3.574 11.615 1.00 71.00 110 VAL A O 1
ATOM 805 N N . PRO A 1 111 ? -0.516 2.301 9.797 1.00 66.12 111 PRO A N 1
ATOM 806 C CA . PRO A 1 111 ? 0.163 1.865 8.570 1.00 66.12 111 PRO A CA 1
ATOM 807 C C . PRO A 1 111 ? -0.604 2.155 7.271 1.00 66.12 111 PRO A C 1
ATOM 809 O O . PRO A 1 111 ? -0.328 1.517 6.255 1.00 66.12 111 PRO A O 1
ATOM 812 N N . ARG A 1 112 ? -1.588 3.062 7.272 1.00 73.25 112 ARG A N 1
ATOM 813 C CA . ARG A 1 112 ? -2.410 3.291 6.081 1.00 73.25 112 ARG A CA 1
ATOM 814 C C . ARG A 1 112 ? -1.556 3.865 4.957 1.00 73.25 112 ARG A C 1
ATOM 816 O O . ARG A 1 112 ? -0.949 4.920 5.100 1.00 73.25 112 ARG A O 1
ATOM 823 N N . ILE A 1 113 ? -1.540 3.166 3.828 1.00 67.50 113 ILE A N 1
ATOM 824 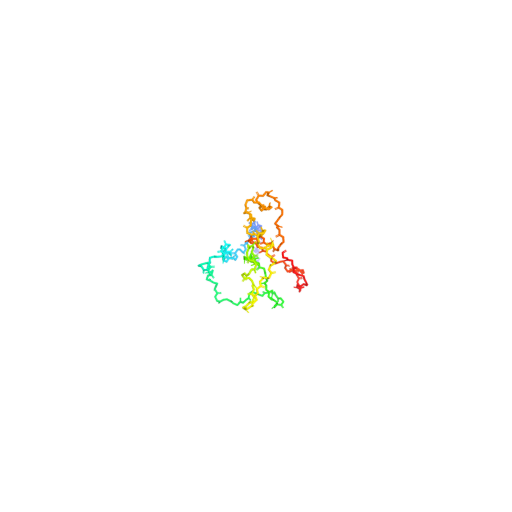C CA . ILE A 1 113 ? -1.159 3.739 2.543 1.00 67.50 113 ILE A CA 1
ATOM 825 C C . ILE A 1 113 ? -2.458 4.093 1.830 1.00 67.50 113 ILE A C 1
ATOM 827 O O . ILE A 1 113 ? -3.372 3.270 1.756 1.00 67.50 113 ILE A O 1
ATOM 831 N N . ALA A 1 114 ? -2.589 5.341 1.387 1.00 63.53 114 ALA A N 1
ATOM 832 C CA . ALA A 1 114 ? -3.807 5.766 0.719 1.00 63.53 114 ALA A CA 1
ATOM 833 C C . ALA A 1 114 ? -4.036 4.881 -0.524 1.00 63.53 114 ALA A C 1
ATOM 835 O O . ALA A 1 114 ? -3.073 4.592 -1.236 1.00 63.53 114 ALA A O 1
ATOM 836 N N . PRO A 1 115 ? -5.276 4.448 -0.816 1.00 68.94 115 PRO A N 1
ATOM 837 C CA . PRO A 1 115 ? -5.573 3.471 -1.871 1.00 68.94 115 PRO A CA 1
ATOM 838 C C . PRO A 1 115 ? -5.458 4.067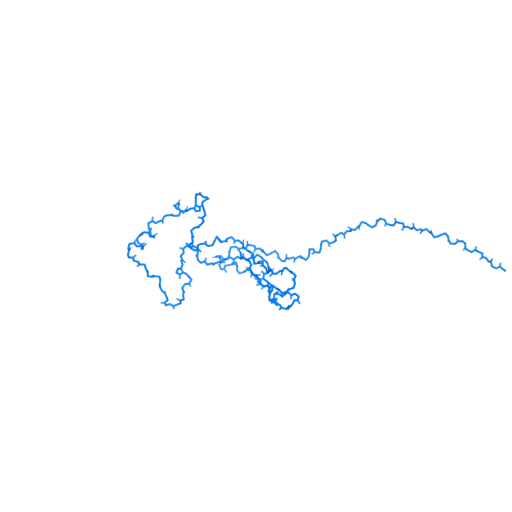 -3.285 1.00 68.94 115 PRO A C 1
ATOM 840 O O . PRO A 1 115 ? -6.076 3.580 -4.234 1.00 68.94 115 PRO A O 1
ATOM 843 N N . TYR A 1 116 ? -4.719 5.164 -3.421 1.00 73.94 116 TYR A N 1
ATOM 844 C CA . TYR A 1 116 ? -4.541 5.861 -4.673 1.00 73.94 116 TYR A CA 1
ATOM 845 C C . TYR A 1 116 ? -3.565 5.108 -5.571 1.00 73.94 116 TYR A C 1
ATOM 847 O O . TYR A 1 116 ? -2.661 4.428 -5.082 1.00 73.94 116 TYR A O 1
ATOM 855 N N . PRO A 1 117 ? -3.724 5.256 -6.891 1.00 79.62 117 PRO A N 1
ATOM 856 C CA . PRO A 1 117 ? -2.744 4.763 -7.830 1.00 79.62 117 PRO A CA 1
ATOM 857 C C . PRO A 1 117 ? -1.331 5.266 -7.504 1.00 79.62 117 PRO A C 1
ATOM 859 O O . PRO A 1 117 ? -1.120 6.470 -7.347 1.00 79.62 117 PRO A O 1
ATOM 862 N N . TRP A 1 118 ? -0.358 4.362 -7.461 1.00 80.06 118 TRP A N 1
ATOM 863 C CA . TRP A 1 118 ? 1.050 4.672 -7.200 1.00 80.06 118 TRP A CA 1
ATOM 864 C C . TRP A 1 118 ? 1.950 4.047 -8.275 1.00 80.06 118 TRP A C 1
ATOM 866 O O . TRP A 1 118 ? 1.474 3.342 -9.170 1.00 80.06 118 TRP A O 1
ATOM 876 N N . ARG A 1 119 ? 3.248 4.373 -8.285 1.00 84.44 119 ARG A N 1
ATOM 877 C CA . ARG A 1 119 ? 4.191 3.896 -9.313 1.00 84.44 119 ARG A CA 1
ATOM 878 C C . ARG A 1 119 ? 5.500 3.453 -8.686 1.00 84.44 119 ARG A C 1
ATOM 880 O O . ARG A 1 119 ? 6.024 4.146 -7.827 1.00 84.44 119 ARG A O 1
ATOM 887 N N . ILE A 1 120 ? 6.067 2.367 -9.206 1.00 86.31 120 ILE A N 1
ATOM 888 C CA . ILE A 1 120 ? 7.431 1.955 -8.872 1.00 86.31 120 ILE A CA 1
ATOM 889 C C . ILE A 1 120 ? 8.390 2.638 -9.838 1.00 86.31 120 ILE A C 1
ATOM 891 O O . ILE A 1 120 ? 8.305 2.442 -11.054 1.00 86.31 120 ILE A O 1
ATOM 895 N N . VAL A 1 121 ? 9.327 3.417 -9.307 1.00 89.12 121 VAL A N 1
ATOM 896 C CA . VAL A 1 121 ? 10.412 3.999 -10.100 1.00 89.12 121 VAL A CA 1
ATOM 897 C C . VAL A 1 121 ? 11.658 3.139 -9.936 1.00 89.12 121 VAL A C 1
ATOM 899 O O . VAL A 1 121 ? 12.276 3.107 -8.873 1.00 89.12 121 VAL A O 1
ATOM 902 N N . GLN A 1 122 ? 12.031 2.448 -11.014 1.00 90.06 122 GLN A N 1
ATOM 903 C CA . GLN A 1 122 ? 13.291 1.716 -11.124 1.00 90.06 122 GLN A CA 1
ATOM 904 C C . GLN A 1 122 ? 14.417 2.694 -11.489 1.00 90.06 122 GLN A C 1
ATOM 906 O O . GLN A 1 122 ? 14.365 3.327 -12.545 1.00 90.06 122 GLN A O 1
ATOM 911 N N . ALA A 1 123 ? 15.421 2.835 -10.618 1.00 88.75 123 ALA A N 1
ATOM 912 C CA . ALA A 1 123 ? 16.532 3.771 -10.801 1.00 88.75 123 ALA A CA 1
ATOM 913 C C . ALA A 1 123 ? 17.906 3.070 -10.764 1.00 88.75 123 ALA A C 1
ATOM 915 O O . ALA A 1 123 ? 18.100 2.168 -9.943 1.00 88.75 123 ALA A O 1
ATOM 916 N N . PRO A 1 124 ? 18.888 3.496 -11.583 1.00 88.06 124 PRO A N 1
ATOM 917 C CA . PRO A 1 124 ? 18.760 4.494 -12.653 1.00 88.06 124 PRO A CA 1
ATOM 918 C C . PRO A 1 124 ? 17.825 4.017 -13.779 1.00 88.06 124 PRO A C 1
ATOM 920 O O . PRO A 1 124 ? 17.638 2.817 -13.961 1.00 88.06 124 PRO A O 1
ATOM 923 N N . GLN A 1 125 ? 17.229 4.960 -14.521 1.00 74.38 125 GLN A N 1
ATOM 924 C CA . GLN A 1 125 ? 16.347 4.637 -15.656 1.00 74.38 125 GLN A CA 1
ATOM 925 C C . GLN A 1 125 ? 17.108 3.960 -16.808 1.00 74.38 125 GLN A C 1
ATOM 927 O O . GLN A 1 125 ? 16.526 3.223 -17.602 1.00 74.38 125 GLN A O 1
ATOM 932 N N . GLU A 1 126 ? 18.419 4.192 -16.884 1.00 75.88 126 GLU A N 1
ATOM 933 C CA . GLU A 1 126 ? 19.311 3.579 -17.857 1.00 75.88 126 GLU A CA 1
ATOM 934 C C . GLU A 1 126 ? 20.215 2.544 -17.183 1.00 75.88 126 GLU A C 1
ATOM 936 O O . GLU A 1 126 ? 20.849 2.808 -16.163 1.00 75.88 126 GLU A O 1
ATOM 941 N N . GLY A 1 127 ? 20.302 1.355 -17.781 1.00 79.44 127 GLY A N 1
ATOM 942 C CA . GLY A 1 127 ? 21.135 0.266 -17.280 1.00 79.44 127 GLY A CA 1
ATOM 943 C C . GLY A 1 127 ? 20.409 -0.645 -16.291 1.00 79.44 127 GLY A C 1
ATOM 944 O O . GLY A 1 127 ? 19.235 -0.978 -16.457 1.00 79.44 127 GLY A O 1
ATOM 945 N N . LYS A 1 128 ? 21.144 -1.164 -15.306 1.00 85.88 128 LYS A N 1
ATOM 946 C CA . LYS A 1 128 ? 20.593 -2.067 -14.292 1.00 85.88 128 LYS A CA 1
ATOM 947 C C . LYS A 1 128 ? 20.042 -1.243 -13.133 1.00 85.88 128 LYS A C 1
ATOM 949 O O . LYS A 1 128 ? 20.810 -0.558 -12.465 1.00 85.88 128 LYS A O 1
ATOM 954 N N . ALA A 1 129 ? 18.739 -1.360 -12.877 1.00 88.19 129 ALA A N 1
ATOM 955 C CA . ALA A 1 129 ? 18.122 -0.757 -11.705 1.00 88.19 129 ALA A CA 1
ATOM 956 C C . ALA A 1 129 ? 18.767 -1.306 -10.422 1.00 88.19 129 ALA A C 1
ATOM 958 O O . ALA A 1 129 ? 18.926 -2.519 -10.256 1.00 88.19 129 ALA A O 1
ATOM 959 N N . THR A 1 130 ? 19.150 -0.401 -9.531 1.00 90.81 130 THR A N 1
ATOM 960 C CA . THR A 1 130 ? 19.753 -0.689 -8.224 1.00 90.81 130 THR A CA 1
ATOM 961 C C . THR A 1 130 ? 18.857 -0.255 -7.073 1.00 90.81 130 THR A C 1
ATOM 963 O O . THR A 1 130 ? 18.989 -0.787 -5.976 1.00 90.81 130 THR A O 1
ATOM 966 N N . HIS A 1 131 ? 17.926 0.668 -7.326 1.00 90.50 131 HIS A N 1
ATOM 967 C CA . HIS A 1 131 ? 17.006 1.205 -6.332 1.00 90.50 131 HIS A CA 1
ATOM 968 C C . HIS A 1 131 ? 15.574 1.179 -6.867 1.00 90.50 131 HIS A C 1
ATOM 970 O O . HIS A 1 131 ? 15.341 1.362 -8.067 1.00 90.50 131 HIS A O 1
ATOM 976 N N . LEU A 1 132 ? 14.628 0.959 -5.955 1.00 89.69 132 LEU A N 1
ATOM 977 C CA . LEU A 1 132 ? 13.196 1.069 -6.199 1.00 89.69 132 LEU A CA 1
ATOM 978 C C . LEU A 1 132 ? 12.644 2.175 -5.304 1.00 89.69 132 LEU A C 1
ATOM 980 O O . LEU A 1 132 ? 12.857 2.142 -4.091 1.00 89.69 132 LEU A O 1
ATOM 984 N N . PHE A 1 133 ? 11.938 3.127 -5.903 1.00 85.69 133 PHE A N 1
ATOM 985 C CA . PHE A 1 133 ? 11.150 4.118 -5.175 1.00 85.69 133 PHE A CA 1
ATOM 986 C C . PHE A 1 133 ? 9.667 3.789 -5.330 1.00 85.69 133 PHE A C 1
ATOM 988 O O . PHE A 1 133 ? 9.246 3.385 -6.417 1.00 85.69 133 PHE A O 1
ATOM 995 N N . PHE A 1 134 ? 8.925 3.945 -4.238 1.00 80.50 134 PHE A N 1
ATOM 996 C CA . PHE A 1 134 ? 7.508 3.620 -4.093 1.00 80.50 134 PHE A CA 1
ATOM 997 C C . PHE A 1 134 ? 6.731 4.889 -3.748 1.00 80.50 134 PHE A C 1
ATOM 999 O O . PHE A 1 134 ? 7.312 5.731 -3.021 1.00 80.50 134 PHE A O 1
#

Secondary structure (DSSP, 8-state):
----------------------------------TTSTT------S-PPPB-TTSSB---S-B---S-SS-GGGGPPTT------HHHHHHHHH--GGGSGGGGTPPPPTTPPPSS-B--EEESSSSS--EEE-

Sequence (134 aa):
MKTLLCFSAVILVGNFPLQAQENSLSLPARAGGTLSDPAVVVDLPDAPTPRLRNGTPDLSGLWMGGGPTRDIAVGLMPGERIILLPEAEMLMKSRLSKDDPEASCLPTGVPRIAPYPWRIVQAPQEGKATHLFF

pLDDT: mean 71.18, std 19.41, range [34.53, 96.88]

Radius of gyration: 29.01 Å; chains: 1; bounding box: 47×42×109 Å